Protein AF-A0A850SN21-F1 (afdb_monomer_lite)

Radius of gyration: 20.38 Å; chains: 1; bounding box: 59×34×62 Å

Foldseek 3Di:
DVVVVVVVVVVVVVVVVVVVVVVVLLVVCCVQQVQEDVVQVVQQVVVVVVDDQQFWKKKKKWFFDPPPDQVVVQVLCCVLFVDGWDADPNRRITIDIHSDDPVSSSSVSPPPRTRHMYIDTDDTDDPVNVVVVVVVVVVVVVVVVD

Sequence (146 aa):
MANITEQKSEAQAAYEEIKSRYLQMQASIKKHFPKVDSRLVRELLMHSADATEGTRLFSLEVLAKEGTNPEKARDYFLSKTGKVPSSYEHGTHYLVNVLLTFELLQDIQSYPEVEYITGSYVGVTSAVSQIHYHRGADEQSRIMDD

Structure (mmCIF, N/CA/C/O backbone):
data_AF-A0A850SN21-F1
#
_entry.id   AF-A0A850SN21-F1
#
loop_
_atom_site.group_PDB
_atom_site.id
_atom_site.type_symbol
_atom_site.label_atom_id
_atom_site.label_alt_id
_atom_site.label_comp_id
_atom_site.label_asym_id
_atom_site.label_entity_id
_atom_site.label_seq_id
_atom_site.pdbx_PDB_ins_code
_atom_site.Cartn_x
_atom_site.Cartn_y
_atom_site.Cartn_z
_atom_site.occupancy
_atom_site.B_iso_or_equiv
_atom_site.auth_seq_id
_atom_site.auth_comp_id
_atom_site.auth_asym_id
_atom_site.auth_atom_id
_atom_site.pdbx_PDB_model_num
ATOM 1 N N . MET A 1 1 ? -23.279 1.488 43.834 1.00 56.25 1 MET A N 1
ATOM 2 C CA . MET A 1 1 ? -23.232 0.367 42.866 1.00 56.25 1 MET A CA 1
ATOM 3 C C . MET A 1 1 ? -23.844 0.707 41.502 1.00 56.25 1 MET A C 1
ATOM 5 O O . MET A 1 1 ? -23.396 0.116 40.535 1.00 56.25 1 MET A O 1
ATOM 9 N N . ALA A 1 2 ? -24.766 1.676 41.378 1.00 60.19 2 ALA A N 1
ATOM 10 C CA . ALA A 1 2 ? -25.338 2.086 40.082 1.00 60.19 2 ALA A CA 1
ATOM 11 C C . ALA A 1 2 ? -24.298 2.612 39.061 1.00 60.19 2 ALA A C 1
ATOM 13 O O . ALA A 1 2 ? -24.303 2.196 37.909 1.00 60.19 2 ALA A O 1
ATOM 14 N N . ASN A 1 3 ? -23.331 3.413 39.519 1.00 62.47 3 ASN A N 1
ATOM 15 C CA . ASN A 1 3 ? -22.353 4.097 38.659 1.00 62.47 3 ASN A CA 1
ATOM 16 C C . ASN A 1 3 ? -21.386 3.159 37.894 1.00 62.47 3 ASN A C 1
ATOM 18 O O . ASN A 1 3 ? -20.884 3.502 36.832 1.00 62.47 3 ASN A O 1
ATOM 22 N N . ILE A 1 4 ? -21.121 1.957 38.426 1.00 65.25 4 ILE A N 1
ATOM 23 C CA . ILE A 1 4 ? -20.189 0.987 37.814 1.00 65.25 4 ILE A CA 1
ATOM 24 C C . ILE A 1 4 ? -20.882 0.205 36.688 1.00 65.25 4 ILE A C 1
ATOM 26 O O . ILE A 1 4 ? -20.267 -0.111 35.672 1.00 65.25 4 ILE A O 1
ATOM 30 N N . THR A 1 5 ? -22.169 -0.105 36.855 1.00 68.25 5 THR A N 1
ATOM 31 C CA . THR A 1 5 ? -22.965 -0.829 35.854 1.00 68.25 5 THR A CA 1
ATOM 32 C C . THR A 1 5 ? -23.251 0.048 34.634 1.00 68.25 5 THR A C 1
ATOM 34 O O . THR A 1 5 ? -23.190 -0.437 33.507 1.00 68.25 5 THR A O 1
ATOM 37 N N . GLU A 1 6 ? -23.497 1.339 34.859 1.00 69.81 6 GLU A N 1
ATOM 38 C CA . GLU A 1 6 ? -23.758 2.334 33.816 1.00 69.81 6 GLU A CA 1
ATOM 39 C C . GLU A 1 6 ? -22.501 2.606 32.971 1.00 69.81 6 GLU A C 1
ATOM 41 O O . GLU A 1 6 ? -22.536 2.399 31.758 1.00 69.81 6 GLU A O 1
ATOM 46 N N . GLN A 1 7 ? -21.346 2.864 33.604 1.00 64.81 7 GLN A N 1
ATOM 47 C CA . GLN A 1 7 ? -20.052 2.995 32.909 1.00 64.81 7 GLN A CA 1
ATOM 48 C C . GLN A 1 7 ? -19.652 1.738 32.122 1.00 64.81 7 GLN A C 1
ATOM 50 O O . GLN A 1 7 ? -19.089 1.829 31.030 1.00 64.81 7 GLN A O 1
ATOM 55 N N . LYS A 1 8 ? -19.954 0.541 32.646 1.00 74.44 8 LYS A N 1
ATOM 56 C CA . LYS A 1 8 ? -19.702 -0.720 31.933 1.00 74.44 8 LYS A CA 1
ATOM 57 C C . LYS A 1 8 ? -20.577 -0.851 30.680 1.00 74.44 8 LYS A C 1
ATOM 59 O O . LYS A 1 8 ? -20.133 -1.436 29.694 1.00 74.44 8 LYS A O 1
ATOM 64 N N . SER A 1 9 ? -21.797 -0.311 30.708 1.00 85.06 9 SER A N 1
ATOM 65 C CA . SER A 1 9 ? -22.702 -0.312 29.554 1.00 85.06 9 SER A CA 1
ATOM 66 C C . SER A 1 9 ? -22.271 0.687 28.472 1.00 85.06 9 SER A C 1
ATOM 68 O O . SER A 1 9 ? -22.286 0.344 27.290 1.00 85.06 9 SER A O 1
ATOM 70 N N . GLU A 1 10 ? -21.781 1.865 28.866 1.00 90.44 10 GLU A N 1
ATOM 71 C CA . GLU A 1 10 ? -21.260 2.886 27.948 1.00 90.44 10 GLU A CA 1
ATOM 72 C C . GLU A 1 10 ? -19.976 2.425 27.252 1.00 90.44 10 GLU A C 1
ATOM 74 O O . GLU A 1 10 ? -19.853 2.540 26.032 1.00 90.44 10 GLU A O 1
ATOM 79 N N . ALA A 1 11 ? -19.041 1.830 28.000 1.00 92.75 11 ALA A N 1
ATOM 80 C CA . ALA A 1 11 ? -17.814 1.278 27.431 1.00 92.75 11 ALA A CA 1
ATOM 81 C C . ALA A 1 11 ? -18.103 0.168 26.405 1.00 92.75 11 ALA A C 1
ATOM 83 O O . ALA A 1 11 ? -17.439 0.092 25.369 1.00 92.75 11 ALA A O 1
ATOM 84 N N . GLN A 1 12 ? -19.117 -0.668 26.660 1.00 93.38 12 GLN A N 1
ATOM 85 C CA . GLN A 1 12 ? -19.538 -1.702 25.716 1.00 93.38 12 GLN A CA 1
ATOM 86 C C . GLN A 1 12 ? -20.150 -1.096 24.446 1.00 93.38 12 GLN A C 1
ATOM 88 O O . GLN A 1 12 ? -19.834 -1.547 23.346 1.00 93.38 12 GLN A O 1
ATOM 93 N N . ALA A 1 13 ? -20.992 -0.069 24.580 1.00 95.38 13 ALA A N 1
ATOM 94 C CA . ALA A 1 13 ? -21.566 0.629 23.432 1.00 95.38 13 ALA A CA 1
ATOM 95 C C . ALA A 1 13 ? -20.475 1.291 22.569 1.00 95.38 13 ALA A C 1
ATOM 97 O O . ALA A 1 13 ? -20.465 1.113 21.350 1.00 95.38 13 ALA A O 1
ATOM 98 N N . ALA A 1 14 ? -19.509 1.966 23.202 1.00 96.31 14 ALA A N 1
ATOM 99 C CA . ALA A 1 14 ? -18.365 2.562 22.517 1.00 96.31 14 ALA A CA 1
ATOM 100 C C . ALA A 1 14 ? -17.513 1.506 21.791 1.00 96.31 14 ALA A C 1
ATOM 102 O O . ALA A 1 14 ? -17.107 1.713 20.647 1.00 96.31 14 ALA A O 1
ATOM 103 N N . TYR A 1 15 ? -17.274 0.349 22.419 1.00 96.69 15 TYR A N 1
ATOM 104 C CA . TYR A 1 15 ? -16.553 -0.759 21.790 1.00 96.69 15 TYR A CA 1
ATOM 105 C C . TYR A 1 15 ? -17.254 -1.263 20.522 1.00 96.69 15 TYR A C 1
ATOM 107 O O . TYR A 1 15 ? -16.601 -1.409 19.486 1.00 96.69 15 TYR A O 1
ATOM 115 N N . GLU A 1 16 ? -18.567 -1.508 20.573 1.00 97.75 16 GLU A N 1
ATOM 116 C CA . GLU A 1 16 ? -19.310 -1.993 19.403 1.00 97.75 16 GLU A CA 1
ATOM 117 C C . GLU A 1 16 ? -19.346 -0.956 18.273 1.00 97.75 16 GLU A C 1
ATOM 119 O O . GLU A 1 16 ? -19.203 -1.316 17.100 1.00 97.75 16 GLU A O 1
ATOM 124 N N . GLU A 1 17 ? -19.451 0.336 18.600 1.00 97.69 17 GLU A N 1
ATOM 125 C CA . GLU A 1 17 ? -19.357 1.402 17.601 1.00 97.69 17 GLU A CA 1
ATOM 126 C C . GLU A 1 17 ? -17.976 1.425 16.926 1.00 97.69 17 GLU A C 1
ATOM 128 O O . GLU A 1 17 ? -17.886 1.393 15.693 1.00 97.69 17 GLU A O 1
ATOM 133 N N . ILE A 1 18 ? -16.894 1.432 17.714 1.00 97.81 18 ILE A N 1
ATOM 134 C CA . ILE A 1 18 ? -15.515 1.437 17.203 1.00 97.81 18 ILE A CA 1
ATOM 135 C C . ILE A 1 18 ? -15.271 0.207 16.328 1.00 97.81 18 ILE A C 1
ATOM 137 O O . ILE A 1 18 ? -14.738 0.322 15.222 1.00 97.81 18 ILE A O 1
ATOM 141 N N . LYS A 1 19 ? -15.698 -0.971 16.788 1.00 97.38 19 LYS A N 1
ATOM 142 C CA . LYS A 1 19 ? -15.574 -2.228 16.047 1.00 97.38 19 LYS A CA 1
ATOM 143 C C . LYS A 1 19 ? -16.325 -2.173 14.719 1.00 97.38 19 LYS A C 1
ATOM 145 O O . LYS A 1 19 ? -15.762 -2.559 13.694 1.00 97.38 19 LYS A O 1
ATOM 150 N N . SER A 1 20 ? -17.559 -1.669 14.713 1.00 97.69 20 SER A N 1
ATOM 151 C CA . SER A 1 20 ? -18.362 -1.510 13.496 1.00 97.69 20 SER A CA 1
ATOM 152 C C . SER A 1 20 ? -17.666 -0.599 12.480 1.00 97.69 20 SER A C 1
ATOM 154 O O . SER A 1 20 ? -17.465 -0.989 11.326 1.00 97.69 20 SER A O 1
ATOM 156 N N . ARG A 1 21 ? -17.193 0.575 12.918 1.00 97.12 21 ARG A N 1
ATOM 157 C CA . ARG A 1 21 ? -16.448 1.517 12.065 1.00 97.12 21 ARG A CA 1
ATOM 158 C C . ARG A 1 21 ? -15.143 0.913 11.541 1.00 97.12 21 ARG A C 1
ATOM 160 O O . ARG A 1 21 ? -14.828 1.061 10.361 1.00 97.12 21 ARG A O 1
ATOM 167 N N . TYR A 1 22 ? -14.411 0.178 12.377 1.00 94.94 22 TYR A N 1
ATOM 168 C CA . TYR A 1 22 ? -13.178 -0.500 11.977 1.00 94.94 22 TYR A CA 1
ATOM 169 C C . TYR A 1 22 ? -13.422 -1.575 10.905 1.00 94.94 22 TYR A C 1
ATOM 171 O O . TYR A 1 22 ? -12.656 -1.681 9.945 1.00 94.94 22 TYR A O 1
ATOM 179 N N . LEU A 1 23 ? -14.503 -2.351 11.021 1.00 96.31 23 LEU A N 1
ATOM 180 C CA . LEU A 1 23 ? -14.887 -3.340 10.008 1.00 96.31 23 LEU A CA 1
ATOM 181 C C . LEU A 1 23 ? -15.293 -2.680 8.683 1.00 96.31 23 LEU A C 1
ATOM 183 O O . LEU A 1 23 ? -14.876 -3.146 7.622 1.00 96.31 23 LEU A O 1
ATOM 187 N N . GLN A 1 24 ? -16.039 -1.573 8.731 1.00 96.69 24 GLN A N 1
ATOM 188 C CA . GLN A 1 24 ? -16.388 -0.794 7.536 1.00 96.69 24 GLN A CA 1
ATOM 189 C C . GLN A 1 24 ? -15.141 -0.239 6.836 1.00 96.69 24 GLN A C 1
ATOM 191 O O . GLN A 1 24 ? -15.019 -0.348 5.616 1.00 96.69 24 GLN A O 1
ATOM 196 N N . MET A 1 25 ? -14.179 0.288 7.601 1.00 95.50 25 MET A N 1
ATOM 197 C CA . MET A 1 25 ? -12.903 0.757 7.060 1.00 95.50 25 MET A CA 1
ATOM 198 C C . MET A 1 25 ? -12.130 -0.382 6.386 1.00 95.50 25 MET A C 1
ATOM 200 O O . MET A 1 25 ? -11.687 -0.228 5.251 1.00 95.50 25 MET A O 1
ATOM 204 N N . GLN A 1 26 ? -12.008 -1.544 7.035 1.00 95.00 26 GLN A N 1
ATOM 205 C CA . GLN A 1 26 ? -11.340 -2.705 6.439 1.00 95.00 26 GLN A CA 1
ATOM 206 C C . GLN A 1 26 ? -12.010 -3.168 5.139 1.00 95.00 26 GLN A C 1
ATOM 208 O O . GLN A 1 26 ? -11.316 -3.485 4.173 1.00 95.00 26 GLN A O 1
ATOM 213 N N . ALA A 1 27 ? -13.344 -3.195 5.098 1.00 96.69 27 ALA A N 1
ATOM 214 C CA . ALA A 1 27 ? -14.086 -3.547 3.891 1.00 96.69 27 ALA A CA 1
ATOM 215 C C . ALA A 1 27 ? -13.842 -2.536 2.760 1.00 96.69 27 ALA A C 1
ATOM 217 O O . ALA A 1 27 ? -13.623 -2.935 1.617 1.00 96.69 27 ALA A O 1
ATOM 218 N N . SER A 1 28 ? -13.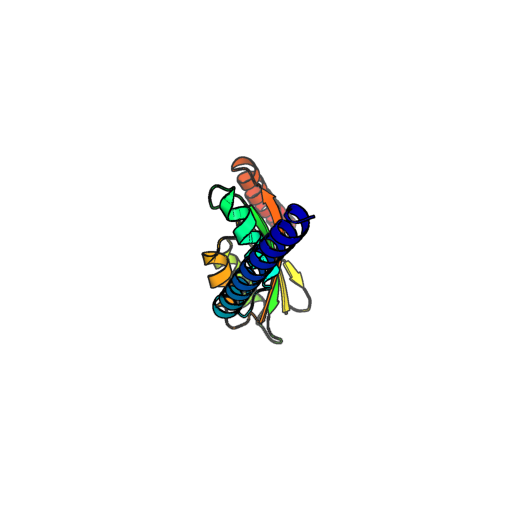815 -1.239 3.083 1.00 97.19 28 SER A N 1
ATOM 219 C CA . SER A 1 28 ? -13.501 -0.175 2.125 1.00 97.19 28 SER A CA 1
ATOM 220 C C . SER A 1 28 ? -12.080 -0.312 1.570 1.00 97.19 28 SER A C 1
ATOM 222 O O . SER A 1 28 ? -11.890 -0.304 0.354 1.00 97.19 28 SER A O 1
ATOM 224 N N . ILE A 1 29 ? -11.089 -0.550 2.437 1.00 96.38 29 ILE A N 1
ATOM 225 C CA . ILE A 1 29 ? -9.698 -0.778 2.022 1.00 96.38 29 ILE A CA 1
ATOM 226 C C . ILE A 1 29 ? -9.618 -1.952 1.042 1.00 96.38 29 ILE A C 1
A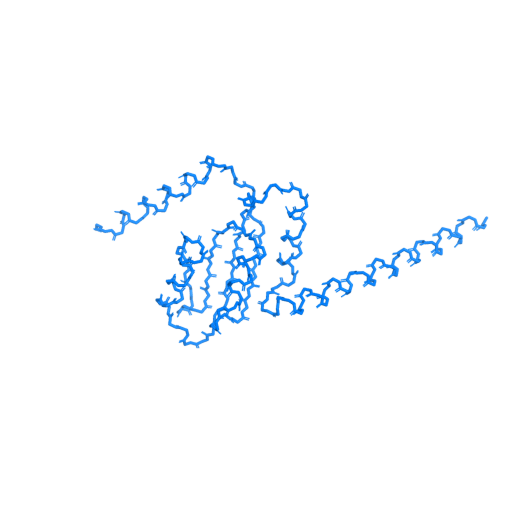TOM 228 O O . ILE A 1 29 ? -9.085 -1.787 -0.048 1.00 96.38 29 ILE A O 1
ATOM 232 N N . LYS A 1 30 ? -10.204 -3.109 1.374 1.00 96.25 30 LYS A N 1
ATOM 233 C CA . LYS A 1 30 ? -10.190 -4.285 0.485 1.00 96.25 30 LYS A CA 1
ATOM 234 C C . LYS A 1 30 ? -10.900 -4.041 -0.846 1.00 96.25 30 LYS A C 1
ATOM 236 O O . LYS A 1 30 ? -10.487 -4.584 -1.863 1.00 96.25 30 LYS A O 1
ATOM 241 N N . LYS A 1 31 ? -11.967 -3.239 -0.843 1.00 97.25 31 LYS A N 1
ATOM 242 C CA . LYS A 1 31 ? -12.707 -2.881 -2.057 1.00 97.25 31 LYS A CA 1
ATOM 243 C C . LYS A 1 31 ? -11.867 -2.021 -3.006 1.00 97.25 31 LYS A C 1
ATOM 245 O O . LYS A 1 31 ? -11.918 -2.239 -4.211 1.00 97.25 31 LYS A O 1
ATOM 250 N N . HIS A 1 32 ? -11.144 -1.036 -2.476 1.00 96.81 32 HIS A N 1
ATOM 251 C CA . HIS A 1 32 ? -10.411 -0.054 -3.282 1.00 96.81 32 HIS A CA 1
ATOM 252 C C . HIS A 1 32 ? -8.955 -0.452 -3.563 1.00 96.81 32 HIS A C 1
ATOM 254 O O . HIS A 1 32 ? -8.409 -0.088 -4.601 1.00 96.81 32 HIS A O 1
ATOM 260 N N . PHE A 1 33 ? -8.350 -1.240 -2.678 1.00 97.56 33 PHE A N 1
ATOM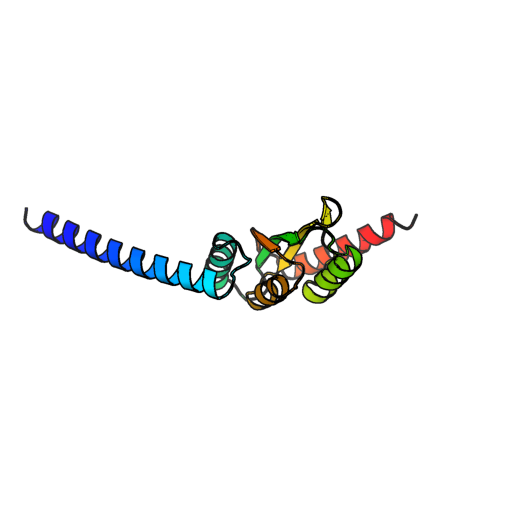 261 C CA . PHE A 1 33 ? -6.967 -1.700 -2.761 1.00 97.56 33 PHE A CA 1
ATOM 262 C C . PHE A 1 33 ? -6.874 -3.230 -2.617 1.00 97.56 33 PHE A C 1
ATOM 264 O O . PHE A 1 33 ? -6.228 -3.724 -1.691 1.00 97.56 33 PHE A O 1
ATOM 271 N N . PRO A 1 34 ? -7.523 -4.015 -3.501 1.00 97.44 34 PRO A N 1
ATOM 272 C CA . PRO A 1 34 ? -7.611 -5.473 -3.365 1.00 97.44 34 PRO A CA 1
ATOM 273 C C . PRO A 1 34 ? -6.262 -6.200 -3.423 1.00 97.44 34 PRO A C 1
ATOM 275 O O . PRO A 1 34 ? -6.151 -7.296 -2.881 1.00 97.44 34 PRO A O 1
ATOM 278 N N . LYS A 1 35 ? -5.246 -5.606 -4.062 1.00 98.25 35 LYS A N 1
ATOM 279 C CA . LYS A 1 35 ? -3.891 -6.175 -4.159 1.00 98.25 35 LYS A CA 1
ATOM 280 C C . LYS A 1 35 ? -2.940 -5.675 -3.072 1.00 98.25 35 LYS A C 1
ATOM 282 O O . LYS A 1 35 ? -1.768 -6.026 -3.087 1.00 98.25 35 LYS A O 1
ATOM 287 N N . VAL A 1 36 ? -3.399 -4.812 -2.168 1.00 98.00 36 VAL A N 1
ATOM 288 C CA . VAL A 1 36 ? -2.532 -4.168 -1.178 1.00 98.00 36 VAL A CA 1
ATOM 289 C C . VAL A 1 36 ? -2.806 -4.727 0.209 1.00 98.00 36 VAL A C 1
ATOM 291 O O . VAL A 1 36 ? -3.960 -4.872 0.624 1.00 98.00 36 VAL A O 1
ATOM 294 N N . ASP A 1 37 ? -1.741 -4.970 0.969 1.00 97.25 37 ASP A N 1
ATOM 295 C CA . ASP A 1 37 ? -1.829 -5.230 2.396 1.00 97.25 37 ASP A CA 1
ATOM 296 C C . ASP A 1 37 ? -2.616 -4.105 3.080 1.00 97.25 37 ASP A C 1
ATOM 298 O O . ASP A 1 37 ? -2.232 -2.932 3.076 1.00 97.25 37 ASP A O 1
ATOM 302 N N . SER A 1 38 ? -3.724 -4.459 3.731 1.00 95.19 38 SER A N 1
ATOM 303 C CA . SER A 1 38 ? -4.553 -3.473 4.421 1.00 95.19 38 SER A CA 1
ATOM 304 C C . SER A 1 38 ? -3.805 -2.742 5.544 1.00 95.19 38 SER A C 1
ATOM 306 O O . SER A 1 38 ? -4.257 -1.678 5.961 1.00 95.19 38 SER A O 1
ATOM 308 N N . ARG A 1 39 ? -2.697 -3.292 6.065 1.00 94.44 39 ARG A N 1
ATOM 309 C CA . ARG A 1 39 ? -1.804 -2.616 7.020 1.00 94.44 39 ARG A CA 1
ATOM 310 C C . ARG A 1 39 ? -1.132 -1.404 6.389 1.00 94.44 39 ARG A C 1
ATOM 312 O O . ARG A 1 39 ? -1.210 -0.336 6.981 1.00 94.44 39 ARG A O 1
ATOM 319 N N . LEU A 1 40 ? -0.583 -1.544 5.182 1.00 95.44 40 LEU A N 1
ATOM 320 C CA . LEU A 1 40 ? 0.085 -0.456 4.465 1.00 95.44 40 LEU A CA 1
ATOM 321 C C . LEU A 1 40 ? -0.875 0.715 4.216 1.00 95.44 40 LEU A C 1
ATOM 323 O O . LEU A 1 40 ? -0.542 1.867 4.477 1.00 95.44 40 LEU A O 1
ATOM 327 N N . VAL A 1 41 ? -2.106 0.421 3.787 1.00 94.81 41 VAL A N 1
ATOM 328 C CA . VAL A 1 41 ? -3.135 1.453 3.565 1.00 94.81 41 VAL A CA 1
ATOM 329 C C . VAL A 1 41 ? -3.484 2.177 4.872 1.00 94.81 41 VAL A C 1
ATOM 331 O O . VAL A 1 41 ? -3.656 3.394 4.880 1.00 94.81 41 VAL A O 1
ATOM 334 N N . ARG A 1 42 ? -3.554 1.452 6.000 1.00 92.25 42 ARG A N 1
ATOM 335 C CA . ARG A 1 42 ? -3.775 2.067 7.318 1.00 92.25 42 ARG A CA 1
ATOM 336 C C . ARG A 1 42 ? -2.595 2.919 7.770 1.00 92.25 42 ARG A C 1
ATOM 338 O O . ARG A 1 42 ? -2.834 3.995 8.299 1.00 92.25 42 ARG A O 1
ATOM 345 N N . GLU A 1 43 ? -1.357 2.475 7.571 1.00 91.12 43 GLU A N 1
ATOM 346 C CA . GLU A 1 43 ? -0.169 3.286 7.873 1.00 91.12 43 GLU A CA 1
ATOM 347 C C . GLU A 1 43 ? -0.149 4.569 7.048 1.00 91.12 43 GLU A C 1
ATOM 349 O O . GLU A 1 43 ? 0.068 5.648 7.597 1.00 91.12 43 GLU A O 1
ATOM 354 N N . LEU A 1 44 ? -0.475 4.476 5.759 1.00 89.94 44 LEU A N 1
ATOM 355 C CA . LEU A 1 44 ? -0.604 5.644 4.899 1.00 89.94 44 LEU A CA 1
ATOM 356 C C . LEU A 1 44 ? -1.694 6.604 5.404 1.00 89.94 44 LEU A C 1
ATOM 358 O O . LEU A 1 44 ? -1.441 7.803 5.482 1.00 89.94 44 LEU A O 1
ATOM 362 N N . LEU A 1 45 ? -2.862 6.098 5.828 1.00 89.44 45 LEU A N 1
ATOM 363 C CA . LEU A 1 45 ? -3.915 6.920 6.446 1.00 89.44 45 LEU A CA 1
ATOM 364 C C . LEU A 1 45 ? -3.429 7.604 7.732 1.00 89.44 45 LEU A C 1
ATOM 366 O O . LEU A 1 45 ? -3.565 8.820 7.859 1.00 89.44 45 LEU A O 1
ATOM 370 N N . MET A 1 46 ? -2.838 6.848 8.663 1.00 86.94 46 MET A N 1
ATOM 371 C CA . MET A 1 46 ? -2.338 7.384 9.936 1.00 86.94 46 MET A CA 1
ATOM 372 C C . MET A 1 46 ? -1.304 8.487 9.711 1.00 86.94 46 MET A C 1
ATOM 374 O O . MET A 1 46 ? -1.363 9.528 10.354 1.00 86.94 46 MET A O 1
ATOM 378 N N . HIS A 1 47 ? -0.393 8.296 8.757 1.00 82.12 47 HIS A N 1
ATOM 379 C CA . HIS A 1 47 ? 0.632 9.287 8.458 1.00 82.12 47 HIS A CA 1
ATOM 380 C C . HIS A 1 47 ? 0.153 10.423 7.553 1.00 82.12 47 HIS A C 1
ATOM 382 O O . HIS A 1 47 ? 0.846 11.434 7.491 1.00 82.12 47 HIS A O 1
ATOM 388 N N . SER A 1 48 ? -1.003 10.297 6.894 1.00 75.44 48 SER A N 1
ATOM 389 C CA . SER A 1 48 ? -1.603 11.375 6.095 1.00 75.44 48 SER A CA 1
ATOM 390 C C . SER A 1 48 ? -2.279 12.454 6.948 1.00 75.44 48 SER A C 1
ATOM 392 O O . SER A 1 48 ? -2.314 13.609 6.540 1.00 75.44 48 SER A O 1
ATOM 394 N N . ALA A 1 49 ? -2.761 12.108 8.148 1.00 62.50 49 ALA A N 1
ATOM 395 C CA . ALA A 1 49 ? -3.433 13.046 9.051 1.00 62.50 49 ALA A CA 1
ATOM 396 C C . ALA A 1 49 ? -2.495 14.129 9.624 1.00 62.50 49 ALA A C 1
ATOM 398 O O . ALA A 1 49 ? -2.929 15.252 9.865 1.00 62.50 49 ALA A O 1
ATOM 399 N N . ASP A 1 50 ? -1.208 13.802 9.787 1.00 61.91 50 ASP A N 1
ATOM 400 C CA . ASP A 1 50 ? -0.211 14.646 10.465 1.00 61.91 50 ASP A CA 1
ATOM 401 C C . ASP A 1 50 ? 0.865 15.208 9.513 1.00 61.91 50 ASP A C 1
ATOM 403 O O . ASP A 1 50 ? 1.909 15.705 9.950 1.00 61.91 50 ASP A O 1
ATOM 407 N N . ALA A 1 51 ? 0.689 15.063 8.197 1.00 56.41 51 ALA A N 1
ATOM 408 C CA . ALA A 1 51 ? 1.720 15.372 7.209 1.00 56.41 51 ALA A CA 1
ATOM 409 C C . ALA A 1 51 ? 1.248 16.345 6.140 1.00 56.41 51 ALA A C 1
ATOM 411 O O . ALA A 1 51 ? 0.158 16.211 5.594 1.00 56.41 51 ALA A O 1
ATOM 412 N N . THR A 1 52 ? 2.146 17.235 5.727 1.00 63.34 52 THR A N 1
ATOM 413 C CA . THR A 1 52 ? 2.106 17.770 4.369 1.00 63.34 52 THR A CA 1
ATOM 414 C C . THR A 1 52 ? 2.309 16.632 3.371 1.00 63.34 52 THR A C 1
ATOM 416 O O . THR A 1 52 ? 3.214 15.797 3.519 1.00 63.34 52 THR A O 1
ATOM 419 N N . GLU A 1 53 ? 1.445 16.606 2.361 1.00 58.81 53 GLU A N 1
ATOM 420 C CA . GLU A 1 53 ? 1.472 15.666 1.244 1.00 58.81 53 GLU A CA 1
ATOM 421 C C . GLU A 1 53 ? 2.881 15.597 0.618 1.00 58.81 53 GLU A C 1
ATOM 423 O O . GLU A 1 53 ? 3.564 16.613 0.483 1.00 58.81 53 GLU A O 1
ATOM 428 N N . GLY A 1 54 ? 3.364 14.389 0.300 1.00 60.44 54 GLY A N 1
ATOM 429 C CA . GLY A 1 54 ? 4.676 14.196 -0.339 1.00 60.44 54 GLY A CA 1
ATOM 430 C C . GLY A 1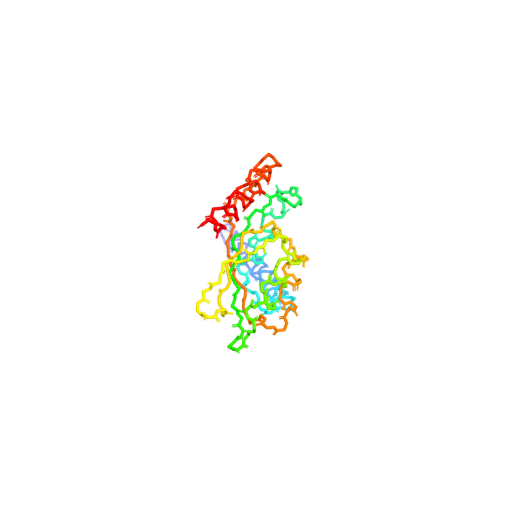 54 ? 5.904 14.202 0.587 1.00 60.44 54 GLY A C 1
ATOM 431 O O . GLY A 1 54 ? 7.026 14.319 0.104 1.00 60.44 54 GLY A O 1
ATOM 432 N N . THR A 1 55 ? 5.748 14.060 1.908 1.00 67.25 55 THR A N 1
ATOM 433 C CA . THR A 1 55 ? 6.898 14.029 2.847 1.00 67.25 55 THR A CA 1
ATOM 434 C C . THR A 1 55 ? 7.191 12.660 3.464 1.00 67.25 55 THR A C 1
ATOM 436 O O . THR A 1 55 ? 8.217 12.489 4.127 1.00 67.25 55 THR A O 1
ATOM 439 N N . ARG A 1 56 ? 6.299 11.682 3.280 1.00 77.75 56 ARG A N 1
ATOM 440 C CA . ARG A 1 56 ? 6.355 10.379 3.953 1.00 77.75 56 ARG A CA 1
ATOM 441 C C . ARG A 1 56 ? 6.985 9.331 3.044 1.00 77.75 56 ARG A C 1
ATOM 443 O O . ARG A 1 56 ? 6.441 9.009 1.992 1.00 77.75 56 ARG A O 1
ATOM 450 N N . LEU A 1 57 ? 8.133 8.818 3.469 1.00 88.94 57 LEU A N 1
ATOM 451 C CA . LEU A 1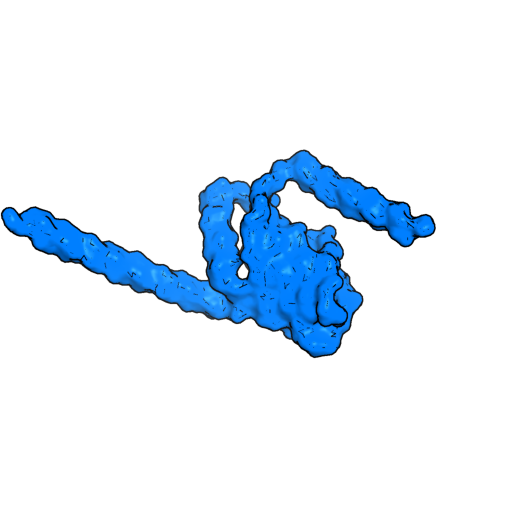 57 ? 8.879 7.783 2.772 1.00 88.94 57 LEU A CA 1
ATOM 452 C C . LEU A 1 57 ? 8.395 6.406 3.232 1.00 88.94 57 LEU A C 1
ATOM 454 O O . LEU A 1 57 ? 8.351 6.126 4.431 1.00 88.94 57 LEU A O 1
ATOM 458 N N . PHE A 1 58 ? 8.068 5.553 2.272 1.00 92.94 58 PHE A N 1
ATOM 459 C CA . PHE A 1 58 ? 7.704 4.160 2.490 1.00 92.94 58 PHE A CA 1
ATOM 460 C C . PHE A 1 58 ? 8.641 3.254 1.707 1.00 92.94 58 PHE A C 1
ATOM 462 O O . PHE A 1 58 ? 9.032 3.584 0.587 1.00 92.94 58 PHE A O 1
ATOM 469 N N . SER A 1 59 ? 8.948 2.101 2.290 1.00 94.38 59 SER A N 1
ATOM 470 C CA . SER A 1 59 ? 9.580 0.983 1.601 1.00 94.38 59 SER A CA 1
ATOM 471 C C . SER A 1 59 ? 8.468 0.082 1.092 1.00 94.38 59 SER A C 1
ATOM 473 O O . SER A 1 59 ? 7.739 -0.497 1.897 1.00 94.38 59 SER A O 1
ATOM 475 N N . LEU A 1 60 ? 8.300 0.007 -0.226 1.00 96.06 60 LEU A N 1
ATOM 476 C CA . LEU A 1 60 ? 7.300 -0.832 -0.872 1.00 96.06 60 LEU A CA 1
ATOM 477 C C . LEU A 1 60 ? 7.925 -2.120 -1.376 1.00 96.06 60 LEU A C 1
ATOM 479 O O . LEU A 1 60 ? 8.894 -2.091 -2.129 1.00 96.06 60 LEU A O 1
ATOM 483 N N . GLU A 1 61 ? 7.289 -3.226 -1.027 1.00 96.50 61 GLU A N 1
ATOM 484 C CA . GLU A 1 61 ? 7.536 -4.547 -1.576 1.00 96.50 61 GLU A CA 1
ATOM 485 C C . GLU A 1 61 ? 6.382 -4.916 -2.504 1.00 96.50 61 GLU A C 1
ATOM 487 O O . GLU A 1 61 ? 5.216 -4.914 -2.101 1.00 96.50 61 GLU A O 1
ATOM 492 N N . VAL A 1 62 ? 6.702 -5.236 -3.752 1.00 96.88 62 VAL A N 1
ATOM 493 C CA . VAL A 1 62 ? 5.719 -5.600 -4.767 1.00 96.88 62 VAL A CA 1
ATOM 494 C C . VAL A 1 62 ? 6.035 -6.982 -5.301 1.00 96.88 62 VAL A C 1
ATOM 496 O O . VAL A 1 62 ? 7.114 -7.214 -5.843 1.00 96.88 62 VAL A O 1
ATOM 499 N N . LEU A 1 63 ? 5.073 -7.884 -5.158 1.00 96.62 63 LEU A N 1
ATOM 500 C CA . LEU A 1 63 ? 5.093 -9.199 -5.772 1.00 96.62 63 LEU A CA 1
ATOM 501 C C . LEU A 1 63 ? 4.390 -9.116 -7.123 1.00 96.62 63 LEU A C 1
ATOM 503 O O . LEU A 1 63 ? 3.242 -8.666 -7.226 1.00 96.62 63 LEU A O 1
ATOM 507 N N . ALA A 1 64 ? 5.104 -9.534 -8.154 1.00 95.06 64 ALA A N 1
ATOM 508 C CA . ALA A 1 64 ? 4.621 -9.662 -9.510 1.00 95.06 64 ALA A CA 1
ATOM 509 C C . ALA A 1 64 ? 4.396 -11.134 -9.861 1.00 95.06 64 ALA A C 1
ATOM 511 O O . ALA A 1 64 ? 4.982 -12.036 -9.262 1.00 95.06 64 ALA A O 1
ATOM 512 N N . LYS A 1 65 ? 3.556 -11.363 -10.865 1.00 94.94 65 LYS A N 1
ATOM 513 C CA . LYS A 1 65 ? 3.238 -12.698 -11.371 1.00 94.94 65 LYS A CA 1
ATOM 514 C C . LYS A 1 65 ? 4.481 -13.399 -11.912 1.00 94.94 65 LYS A C 1
ATOM 516 O O . LYS A 1 65 ? 5.372 -12.765 -12.485 1.00 94.94 65 LYS A O 1
ATOM 521 N N . GLU A 1 66 ? 4.499 -14.723 -11.831 1.00 91.88 66 GLU A N 1
ATOM 522 C CA . GLU A 1 66 ? 5.506 -15.522 -12.530 1.00 91.88 66 GLU A CA 1
ATOM 523 C C . GLU A 1 66 ? 5.488 -15.241 -14.042 1.00 91.88 66 GLU A C 1
ATOM 525 O O . GLU A 1 66 ? 4.433 -15.100 -14.660 1.00 91.88 66 GLU A O 1
ATOM 530 N N . GLY A 1 67 ? 6.674 -15.148 -14.648 1.00 89.94 67 GLY A N 1
ATOM 531 C CA . GLY A 1 67 ? 6.820 -14.820 -16.070 1.00 89.94 67 GLY A CA 1
ATOM 532 C C . GLY A 1 67 ? 6.689 -13.329 -16.405 1.00 89.94 67 GLY A C 1
ATOM 533 O O . GLY A 1 67 ? 6.757 -12.973 -17.584 1.00 89.94 67 GLY A O 1
ATOM 534 N N . THR A 1 68 ? 6.550 -12.453 -15.400 1.00 91.38 68 THR A N 1
ATOM 535 C CA . THR A 1 68 ? 6.637 -10.996 -15.587 1.00 91.38 68 THR A CA 1
ATOM 536 C C . THR A 1 68 ? 7.941 -10.637 -16.295 1.00 91.38 68 THR A C 1
ATOM 538 O O . THR A 1 68 ? 9.017 -11.071 -15.893 1.00 91.38 68 THR A O 1
ATOM 541 N N . ASN A 1 69 ? 7.862 -9.819 -17.350 1.00 92.12 69 ASN A N 1
ATOM 542 C CA . ASN A 1 69 ? 9.058 -9.308 -18.015 1.00 92.12 69 ASN A CA 1
ATOM 543 C C . ASN A 1 69 ? 9.756 -8.279 -17.097 1.00 92.12 69 ASN A C 1
ATOM 545 O O . ASN A 1 69 ? 9.176 -7.210 -16.857 1.00 92.12 69 ASN A O 1
ATOM 549 N N . PRO A 1 70 ? 10.992 -8.546 -16.626 1.00 89.25 70 PRO A N 1
ATOM 550 C CA . PRO A 1 70 ? 11.637 -7.685 -15.641 1.00 89.25 70 PRO A CA 1
ATOM 551 C C . PRO A 1 70 ? 11.960 -6.286 -16.163 1.00 89.25 70 PRO A C 1
ATOM 553 O O . PRO A 1 70 ? 11.865 -5.325 -15.406 1.00 89.25 70 PRO A O 1
ATOM 556 N N . GLU A 1 71 ? 12.292 -6.143 -17.448 1.00 91.50 71 GLU A N 1
ATOM 557 C CA . GLU A 1 71 ? 12.586 -4.843 -18.061 1.00 91.50 71 GLU A CA 1
ATOM 558 C C . GLU A 1 71 ? 11.332 -3.974 -18.147 1.00 91.50 71 GLU A C 1
ATOM 560 O O . GLU A 1 71 ? 11.359 -2.813 -17.748 1.00 91.50 71 GLU A O 1
ATOM 565 N N . LYS A 1 72 ? 10.201 -4.551 -18.570 1.00 92.44 72 LYS A N 1
ATOM 566 C CA . LYS A 1 72 ? 8.922 -3.826 -18.617 1.00 92.44 72 LYS A CA 1
ATOM 567 C C . LYS A 1 72 ? 8.468 -3.386 -17.232 1.00 92.44 72 LYS A C 1
ATOM 569 O O . LYS A 1 72 ? 7.987 -2.267 -17.073 1.00 92.44 72 LYS A O 1
ATOM 574 N N . ALA A 1 73 ? 8.627 -4.249 -16.231 1.00 91.12 73 ALA A N 1
ATOM 575 C CA . ALA A 1 73 ? 8.335 -3.892 -14.850 1.00 91.12 73 ALA A CA 1
ATOM 576 C C . ALA A 1 73 ? 9.284 -2.793 -14.346 1.00 91.12 73 ALA A C 1
ATOM 578 O O . ALA A 1 73 ? 8.818 -1.821 -13.754 1.00 91.12 73 ALA A O 1
ATOM 579 N N . ARG A 1 74 ? 10.591 -2.888 -14.637 1.00 90.94 74 ARG A N 1
ATOM 580 C CA . ARG A 1 74 ? 11.586 -1.852 -14.314 1.00 90.94 74 ARG A CA 1
ATOM 581 C C . ARG A 1 74 ? 11.172 -0.494 -14.874 1.00 90.94 74 ARG A C 1
ATOM 583 O O . ARG A 1 74 ? 11.122 0.480 -14.126 1.00 90.94 74 ARG A O 1
ATOM 590 N N . ASP A 1 75 ? 10.844 -0.443 -16.162 1.00 93.19 75 ASP A N 1
ATOM 591 C CA . ASP A 1 75 ? 10.444 0.786 -16.848 1.00 93.19 75 ASP A CA 1
ATOM 592 C C . ASP A 1 75 ? 9.113 1.325 -16.304 1.00 93.19 75 ASP A C 1
ATOM 594 O O . ASP A 1 75 ? 8.962 2.534 -16.112 1.00 93.19 75 ASP A O 1
ATOM 598 N N . TYR A 1 76 ? 8.170 0.437 -15.970 1.00 92.88 76 TYR A N 1
ATOM 599 C CA . TYR A 1 76 ? 6.920 0.813 -15.318 1.00 92.88 76 TYR A CA 1
ATOM 600 C C . TYR A 1 76 ? 7.173 1.508 -13.976 1.00 92.88 76 TYR A C 1
ATOM 602 O O . TYR A 1 76 ? 6.742 2.648 -13.782 1.00 92.88 76 TYR A O 1
ATOM 610 N N . PHE A 1 77 ? 7.913 0.866 -13.068 1.00 90.75 77 PHE A N 1
ATOM 611 C CA . PHE A 1 77 ? 8.228 1.442 -11.762 1.00 90.75 77 PHE A CA 1
ATOM 612 C C . PHE A 1 77 ? 9.016 2.742 -11.887 1.00 90.75 77 PHE A C 1
ATOM 614 O O . PHE A 1 77 ? 8.693 3.702 -11.189 1.00 90.75 77 PHE A O 1
ATOM 621 N N . LEU A 1 78 ? 9.976 2.821 -12.810 1.00 90.81 78 LEU A N 1
ATOM 622 C CA . LEU A 1 78 ? 10.712 4.054 -13.077 1.00 90.81 78 LEU A CA 1
ATOM 623 C C . LEU A 1 78 ? 9.772 5.183 -13.519 1.00 90.81 78 LEU A C 1
ATOM 625 O O . LEU A 1 78 ? 9.852 6.283 -12.979 1.00 90.81 78 LEU A O 1
ATOM 629 N N . SER A 1 79 ? 8.842 4.905 -14.436 1.00 92.88 79 SER A N 1
ATOM 630 C CA . SER A 1 79 ? 7.890 5.905 -14.939 1.00 92.88 79 SER A CA 1
ATOM 631 C C . SER A 1 79 ? 6.917 6.416 -13.870 1.00 92.88 79 SER A C 1
ATOM 633 O O . SER A 1 79 ? 6.521 7.578 -13.908 1.00 92.88 79 SER A O 1
ATOM 635 N N . LYS A 1 80 ? 6.538 5.561 -12.910 1.00 91.38 80 LYS A N 1
ATOM 636 C CA . LYS A 1 80 ? 5.573 5.892 -11.851 1.00 91.38 80 LYS A CA 1
ATOM 637 C C . LYS A 1 80 ? 6.212 6.500 -10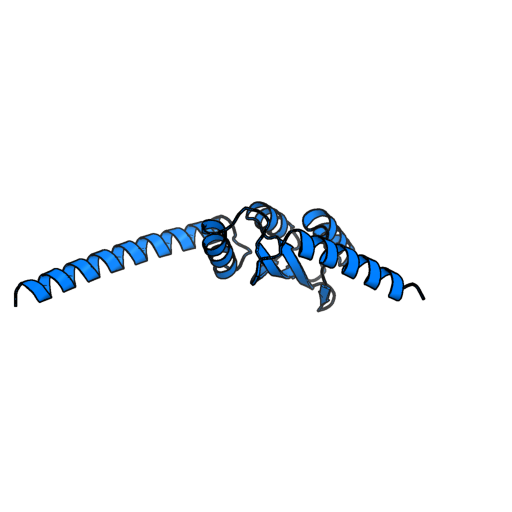.611 1.00 91.38 80 LYS A C 1
ATOM 639 O O . LYS A 1 80 ? 5.636 7.388 -9.995 1.00 91.38 80 LYS A O 1
ATOM 644 N N . THR A 1 81 ? 7.386 6.012 -10.229 1.00 88.06 81 THR A N 1
ATOM 645 C CA . THR A 1 81 ? 8.028 6.357 -8.952 1.00 88.06 81 THR A CA 1
ATOM 646 C C . THR A 1 81 ? 9.227 7.289 -9.112 1.00 88.06 81 THR A C 1
ATOM 648 O O . THR A 1 81 ? 9.738 7.808 -8.120 1.00 88.06 81 THR A O 1
ATOM 651 N N . GLY A 1 82 ? 9.723 7.468 -10.342 1.00 88.88 82 GLY A N 1
ATOM 652 C CA . GLY A 1 82 ? 10.997 8.134 -10.612 1.00 88.88 82 GLY A CA 1
ATOM 653 C C . GLY A 1 82 ? 12.212 7.350 -10.105 1.00 88.88 82 GLY A C 1
ATOM 654 O O . GLY A 1 82 ? 13.301 7.914 -10.004 1.00 88.88 82 GLY A O 1
ATOM 655 N N . LYS A 1 83 ? 12.039 6.074 -9.730 1.00 87.50 83 LYS A N 1
ATOM 656 C CA . LYS A 1 83 ? 13.080 5.226 -9.146 1.00 87.50 83 LYS A CA 1
ATOM 657 C C . LYS A 1 83 ? 13.087 3.845 -9.783 1.00 87.50 83 LYS A C 1
ATOM 659 O O . LYS A 1 83 ? 12.043 3.264 -10.070 1.00 87.50 83 LYS A O 1
ATOM 664 N N . VAL A 1 84 ? 14.289 3.312 -9.966 1.00 88.50 84 VAL A N 1
ATOM 665 C CA . VAL A 1 84 ? 14.483 1.920 -10.368 1.00 88.50 84 VAL A CA 1
ATOM 666 C C . VAL A 1 84 ? 14.317 1.043 -9.122 1.00 88.50 84 VAL A C 1
ATOM 668 O O . VAL A 1 84 ? 15.018 1.282 -8.135 1.00 88.50 84 VAL A O 1
ATOM 671 N N . PRO A 1 85 ? 13.395 0.064 -9.119 1.00 91.44 85 PRO A N 1
ATOM 672 C CA . PRO A 1 85 ? 13.249 -0.850 -7.995 1.00 91.44 85 PRO A CA 1
ATOM 673 C C . PRO A 1 85 ? 14.428 -1.826 -7.953 1.00 91.44 85 PRO A C 1
ATOM 675 O O . PRO A 1 85 ? 14.942 -2.240 -8.994 1.00 91.44 85 PRO A O 1
ATOM 678 N N . SER A 1 86 ? 14.812 -2.263 -6.757 1.00 91.12 86 SER A N 1
ATOM 679 C CA . SER A 1 86 ? 15.622 -3.474 -6.621 1.00 91.12 86 SER A CA 1
ATOM 680 C C . SER A 1 86 ? 14.754 -4.683 -6.968 1.00 91.12 86 SER A C 1
ATOM 682 O O . SER A 1 86 ? 13.621 -4.766 -6.502 1.00 91.12 86 SER A O 1
ATOM 684 N N . SER A 1 87 ? 15.257 -5.600 -7.795 1.00 90.19 87 SER A N 1
ATOM 685 C CA . SER A 1 87 ? 14.532 -6.805 -8.218 1.00 90.19 87 SER A CA 1
ATOM 686 C C . SER A 1 87 ? 15.204 -8.071 -7.697 1.00 90.19 87 SER A C 1
ATOM 688 O O . SER A 1 87 ? 16.415 -8.234 -7.855 1.00 90.19 87 SER A O 1
ATOM 690 N N . TYR A 1 88 ? 14.409 -8.988 -7.162 1.00 87.62 88 TYR A N 1
ATOM 691 C CA . TYR A 1 88 ? 14.827 -10.287 -6.643 1.00 87.62 88 TYR A CA 1
ATOM 692 C C . TYR A 1 88 ? 14.012 -11.409 -7.298 1.00 87.62 88 TYR A C 1
ATOM 694 O O . TYR A 1 88 ? 13.087 -11.148 -8.071 1.00 87.62 88 TYR A O 1
ATOM 702 N N . GLU A 1 89 ? 14.387 -12.660 -7.018 1.00 84.25 89 GLU A N 1
ATOM 703 C CA . GLU A 1 89 ? 13.621 -13.854 -7.416 1.00 84.25 89 GLU A CA 1
ATOM 704 C C . GLU A 1 89 ? 13.279 -13.907 -8.919 1.00 84.25 89 GLU A C 1
ATOM 706 O O . GLU A 1 89 ? 12.185 -14.273 -9.322 1.00 84.25 89 GLU A O 1
ATOM 711 N N . HIS A 1 90 ? 14.237 -13.543 -9.779 1.00 81.12 90 HIS A N 1
ATOM 712 C CA . HIS A 1 90 ? 14.053 -13.485 -11.239 1.00 81.12 90 HIS A CA 1
ATOM 713 C C . HIS A 1 90 ? 12.984 -12.477 -11.708 1.00 81.12 90 HIS A C 1
ATOM 715 O O . HIS A 1 90 ? 12.400 -12.642 -12.777 1.00 81.12 90 HIS A O 1
ATOM 721 N N . GLY A 1 91 ? 12.769 -11.399 -10.948 1.00 80.00 91 GLY A N 1
ATOM 722 C CA . GLY A 1 91 ? 11.851 -10.321 -11.324 1.00 80.00 91 GLY A CA 1
ATOM 723 C C . GLY A 1 91 ? 10.412 -10.543 -10.864 1.00 80.00 91 GLY A C 1
ATOM 724 O O . GLY A 1 91 ? 9.495 -9.963 -11.434 1.00 80.00 91 GLY A O 1
ATOM 725 N N . THR A 1 92 ? 10.195 -11.367 -9.841 1.00 89.69 92 THR A N 1
ATOM 726 C CA . THR A 1 92 ? 8.881 -11.510 -9.197 1.00 89.69 92 THR A CA 1
ATOM 727 C C . THR A 1 92 ? 8.767 -10.690 -7.917 1.00 89.69 92 THR A C 1
ATOM 729 O O . THR A 1 92 ? 7.654 -10.398 -7.500 1.00 89.69 92 THR A O 1
ATOM 732 N N . HIS A 1 93 ? 9.875 -10.253 -7.308 1.00 93.62 93 HIS A N 1
ATOM 733 C CA . HIS A 1 93 ? 9.852 -9.426 -6.096 1.00 93.62 93 HIS A CA 1
ATOM 734 C C . HIS A 1 93 ? 10.611 -8.121 -6.314 1.00 93.62 93 HIS A C 1
ATOM 736 O O . HIS A 1 93 ? 11.799 -8.121 -6.635 1.00 93.62 93 HIS A O 1
ATOM 742 N N . TYR A 1 94 ? 9.919 -7.000 -6.138 1.00 94.56 94 TYR A N 1
ATOM 743 C CA . TYR A 1 94 ? 10.458 -5.656 -6.299 1.00 94.56 94 TYR A CA 1
ATOM 744 C C . TYR A 1 94 ? 10.443 -4.894 -4.978 1.00 94.56 94 TYR A C 1
ATOM 746 O O . TYR A 1 94 ? 9.442 -4.918 -4.267 1.00 94.56 94 TYR A O 1
ATOM 754 N N . LEU A 1 95 ? 11.522 -4.171 -4.686 1.00 93.81 95 LEU A N 1
ATOM 755 C CA . LEU A 1 95 ? 11.653 -3.293 -3.525 1.00 93.81 95 LEU A CA 1
ATOM 756 C C . LEU A 1 95 ? 11.937 -1.860 -3.980 1.00 93.81 95 LEU A C 1
ATOM 758 O O . LEU A 1 95 ? 12.873 -1.624 -4.747 1.00 93.81 95 LEU A O 1
ATOM 762 N N . VAL A 1 96 ? 11.157 -0.888 -3.504 1.00 93.31 96 VAL A N 1
ATOM 763 C CA . VAL A 1 96 ? 11.348 0.525 -3.857 1.00 93.31 96 VAL A CA 1
ATOM 764 C C . VAL A 1 96 ? 10.985 1.467 -2.711 1.00 93.31 96 VAL A C 1
ATOM 766 O O . VAL A 1 96 ? 9.931 1.351 -2.095 1.00 93.31 96 VAL A O 1
ATOM 769 N N . ASN A 1 97 ? 11.852 2.447 -2.451 1.00 92.31 97 ASN A N 1
ATOM 770 C CA . ASN A 1 97 ? 11.605 3.499 -1.465 1.00 92.31 97 ASN A CA 1
ATOM 771 C C . ASN A 1 97 ? 10.961 4.716 -2.131 1.00 92.31 97 ASN A C 1
ATOM 773 O O . ASN A 1 97 ? 11.619 5.394 -2.920 1.00 92.31 97 ASN A O 1
ATOM 777 N N . VAL A 1 98 ? 9.706 5.024 -1.807 1.00 90.94 98 VAL A N 1
ATOM 778 C CA . VAL A 1 98 ? 8.931 6.079 -2.480 1.00 90.94 98 VAL A CA 1
ATOM 779 C C . VAL A 1 98 ? 8.245 7.017 -1.502 1.00 90.94 98 VAL A C 1
ATOM 781 O O . VAL A 1 98 ? 7.893 6.643 -0.384 1.00 90.94 98 VAL A O 1
ATOM 784 N N . LEU A 1 99 ? 8.023 8.249 -1.956 1.00 89.75 99 LEU A N 1
ATOM 785 C CA . LEU A 1 99 ? 7.058 9.142 -1.333 1.00 89.75 99 LEU A CA 1
ATOM 786 C C . LEU A 1 99 ? 5.665 8.635 -1.690 1.00 89.75 99 LEU A C 1
ATOM 788 O O . LEU A 1 99 ? 5.210 8.807 -2.819 1.00 89.75 99 LEU A O 1
ATOM 792 N N . LEU A 1 100 ? 5.033 7.935 -0.755 1.00 90.38 100 LEU A N 1
ATOM 793 C CA . LEU A 1 100 ? 3.797 7.225 -1.050 1.00 90.38 100 LEU A CA 1
ATOM 794 C C . LEU A 1 100 ? 2.590 8.151 -0.927 1.00 90.38 100 LEU A C 1
ATOM 796 O O . LEU A 1 100 ? 2.394 8.806 0.095 1.00 90.38 100 LEU A O 1
ATOM 800 N N . THR A 1 101 ? 1.751 8.146 -1.958 1.00 90.19 101 THR A N 1
ATOM 801 C CA . THR A 1 101 ? 0.407 8.731 -1.955 1.00 90.19 101 THR A CA 1
ATOM 802 C C . THR A 1 101 ? -0.617 7.645 -2.287 1.00 90.19 101 THR A C 1
ATOM 804 O O . THR A 1 101 ? -0.261 6.585 -2.811 1.00 90.19 101 THR A O 1
ATOM 807 N N . PHE A 1 102 ? -1.901 7.891 -2.002 1.00 90.62 102 PHE A N 1
ATOM 808 C CA . PHE A 1 102 ? -2.966 6.967 -2.415 1.00 90.62 102 PHE A CA 1
ATOM 809 C C . PHE A 1 102 ? -3.035 6.817 -3.934 1.00 90.62 102 PHE A C 1
ATOM 811 O O . PHE A 1 102 ? -3.282 5.716 -4.417 1.00 90.62 102 PHE A O 1
ATOM 818 N N . GLU A 1 103 ? -2.783 7.896 -4.676 1.00 91.56 103 GLU A N 1
ATOM 819 C CA . GLU A 1 103 ? -2.742 7.885 -6.139 1.00 91.56 103 GLU A CA 1
ATOM 820 C C . GLU A 1 103 ? -1.607 6.998 -6.660 1.00 91.56 103 GLU A C 1
ATOM 822 O O . GLU A 1 103 ? -1.854 6.107 -7.466 1.00 91.56 103 GLU A O 1
ATOM 827 N N . LEU A 1 104 ? -0.388 7.143 -6.128 1.00 93.06 104 LEU A N 1
ATOM 828 C CA . LEU A 1 104 ? 0.728 6.284 -6.525 1.00 93.06 104 LEU A CA 1
ATOM 829 C C . LEU A 1 104 ? 0.462 4.814 -6.173 1.00 93.06 104 LEU A C 1
ATOM 831 O O . LEU A 1 104 ? 0.751 3.917 -6.962 1.00 93.06 104 LEU A O 1
ATOM 835 N N . LEU A 1 105 ? -0.116 4.550 -5.000 1.00 94.50 105 LEU A N 1
ATOM 836 C CA . LEU A 1 105 ? -0.483 3.195 -4.596 1.00 94.50 105 LEU A CA 1
ATOM 837 C C . LEU A 1 105 ? -1.559 2.599 -5.523 1.00 94.50 105 LEU A C 1
ATOM 839 O O . LEU A 1 105 ? -1.485 1.417 -5.865 1.00 94.50 105 LEU A O 1
ATOM 843 N N . GLN A 1 106 ? -2.524 3.419 -5.959 1.00 95.00 106 GLN A N 1
ATOM 844 C CA . GLN A 1 106 ? -3.545 3.055 -6.942 1.00 95.00 106 GLN A CA 1
ATOM 845 C C . GLN A 1 106 ? -2.919 2.722 -8.300 1.00 95.00 106 GLN A C 1
ATOM 847 O O . GLN A 1 106 ? -3.255 1.699 -8.901 1.00 95.00 106 GLN A O 1
ATOM 852 N N . ASP A 1 107 ? -1.982 3.551 -8.752 1.00 95.31 107 ASP A N 1
ATOM 853 C CA . ASP A 1 107 ? -1.238 3.335 -9.985 1.00 95.31 107 ASP A CA 1
ATOM 854 C C . ASP A 1 107 ? -0.480 2.008 -9.929 1.00 95.31 107 ASP A C 1
ATOM 856 O O . ASP A 1 107 ? -0.642 1.171 -10.816 1.00 95.31 107 ASP A O 1
ATOM 860 N N . ILE A 1 108 ? 0.285 1.745 -8.867 1.00 95.56 108 ILE A N 1
ATOM 861 C CA . ILE A 1 108 ? 1.064 0.504 -8.752 1.00 95.56 108 ILE A CA 1
ATOM 862 C C . ILE A 1 108 ? 0.149 -0.730 -8.773 1.00 95.56 108 ILE A C 1
ATOM 864 O O . ILE A 1 108 ? 0.400 -1.645 -9.555 1.00 95.56 108 ILE A O 1
ATOM 868 N N . GLN A 1 109 ? -0.948 -0.761 -8.003 1.00 96.31 109 GLN A N 1
ATOM 869 C CA . GLN A 1 109 ? -1.853 -1.925 -8.017 1.00 96.31 109 GLN A CA 1
ATOM 870 C C . GLN A 1 109 ? -2.558 -2.138 -9.366 1.00 96.31 109 GLN A C 1
ATOM 872 O O . GLN A 1 109 ? -2.941 -3.266 -9.697 1.00 96.31 109 GLN A O 1
ATOM 877 N N . SER A 1 110 ? -2.746 -1.068 -10.145 1.00 95.69 110 SER A N 1
ATOM 878 C CA . SER A 1 110 ? -3.394 -1.141 -11.456 1.00 95.69 110 SER A CA 1
ATOM 879 C C . SER A 1 110 ? -2.528 -1.846 -12.501 1.00 95.69 110 SER A C 1
ATOM 881 O O . SER A 1 110 ? -3.059 -2.322 -13.506 1.00 95.69 110 SER A O 1
ATOM 883 N N . TYR A 1 111 ? -1.220 -1.988 -12.246 1.00 94.81 111 TYR A N 1
ATOM 884 C CA . TYR A 1 111 ? -0.326 -2.713 -13.136 1.00 94.81 111 TYR A CA 1
ATOM 885 C C . TYR A 1 111 ? -0.760 -4.191 -13.230 1.00 94.81 111 TYR A C 1
ATOM 887 O O . TYR A 1 111 ? -0.877 -4.865 -12.196 1.00 94.81 111 TYR A O 1
ATOM 895 N N . PRO A 1 112 ? -1.039 -4.723 -14.439 1.00 95.00 112 PRO A N 1
ATOM 896 C CA . PRO A 1 112 ? -1.586 -6.070 -14.599 1.00 95.00 112 PRO A CA 1
ATOM 897 C C . PRO A 1 112 ? -0.701 -7.177 -14.032 1.00 95.00 112 PRO A C 1
ATOM 899 O O . PRO A 1 112 ? -1.232 -8.190 -13.574 1.00 95.00 112 PRO A O 1
ATOM 902 N N . GLU A 1 113 ? 0.615 -6.970 -14.040 1.00 94.75 113 GLU A N 1
ATOM 903 C CA . GLU A 1 113 ? 1.594 -7.942 -13.553 1.00 94.75 113 GLU A CA 1
ATOM 904 C C . GLU A 1 113 ? 1.748 -7.932 -12.032 1.00 94.75 113 GLU A C 1
ATOM 906 O O . GLU A 1 113 ? 2.299 -8.873 -11.480 1.00 94.75 113 GLU A O 1
ATOM 911 N N . VAL A 1 114 ? 1.220 -6.922 -11.330 1.00 96.00 114 VAL A N 1
ATOM 912 C CA . VAL A 1 114 ? 1.238 -6.894 -9.861 1.00 96.00 114 VAL A CA 1
ATOM 913 C C . VAL A 1 114 ? 0.196 -7.846 -9.305 1.00 96.00 114 VAL A C 1
ATOM 915 O O . VAL A 1 114 ? -0.984 -7.776 -9.671 1.00 96.00 114 VAL A O 1
ATOM 918 N N . GLU A 1 115 ? 0.635 -8.680 -8.373 1.00 96.94 115 GLU A N 1
ATOM 919 C CA . GLU A 1 115 ? -0.189 -9.619 -7.624 1.00 96.94 115 GLU A CA 1
ATOM 920 C C . GLU A 1 115 ? -0.442 -9.123 -6.199 1.00 96.94 115 GLU A C 1
ATOM 922 O O . GLU A 1 115 ? -1.590 -9.105 -5.752 1.00 96.94 115 GLU A O 1
ATOM 927 N N . TYR A 1 116 ? 0.603 -8.650 -5.515 1.00 97.75 116 TYR A N 1
ATOM 928 C CA . TYR A 1 116 ? 0.503 -8.201 -4.130 1.00 97.75 116 TYR A CA 1
ATOM 929 C C . TYR A 1 116 ? 1.452 -7.044 -3.821 1.00 97.75 116 TYR A C 1
ATOM 931 O O . TYR A 1 116 ? 2.553 -6.968 -4.358 1.00 97.75 116 TYR A O 1
ATOM 939 N N . ILE A 1 117 ? 1.030 -6.141 -2.938 1.00 98.06 117 ILE A N 1
ATOM 940 C CA . ILE A 1 117 ? 1.814 -4.992 -2.484 1.00 98.06 117 ILE A CA 1
ATOM 941 C C . ILE A 1 117 ? 1.789 -4.959 -0.960 1.00 98.06 117 ILE A C 1
ATOM 943 O O . ILE A 1 117 ? 0.723 -4.940 -0.347 1.00 98.06 117 ILE A O 1
ATOM 947 N N . THR A 1 118 ? 2.959 -4.877 -0.345 1.00 97.56 118 THR A N 1
ATOM 948 C CA . THR A 1 118 ? 3.134 -4.613 1.084 1.00 97.56 118 THR A CA 1
ATOM 949 C C . THR A 1 118 ? 4.227 -3.570 1.275 1.00 97.56 118 THR A C 1
ATOM 951 O O . THR A 1 118 ? 4.810 -3.066 0.318 1.00 97.56 118 THR A O 1
ATOM 954 N N . GLY A 1 119 ? 4.468 -3.176 2.513 1.00 95.00 119 GLY A N 1
ATOM 955 C CA . GLY A 1 119 ? 5.506 -2.219 2.825 1.00 95.00 119 GLY A CA 1
ATOM 956 C C . GLY A 1 119 ? 5.392 -1.713 4.242 1.00 95.00 119 GLY A C 1
ATOM 957 O O . GLY A 1 119 ? 4.532 -2.153 5.009 1.00 95.00 119 GLY A O 1
ATOM 958 N N . SER A 1 120 ? 6.264 -0.772 4.563 1.00 92.75 120 SER A N 1
ATOM 959 C CA . SER A 1 120 ? 6.297 -0.128 5.866 1.00 92.75 120 SER A CA 1
ATOM 960 C C . SER A 1 120 ? 6.732 1.323 5.757 1.00 92.75 120 SER A C 1
ATOM 962 O O . SER A 1 120 ? 7.450 1.734 4.835 1.00 92.75 120 SER A O 1
ATOM 964 N N . TYR A 1 121 ? 6.272 2.117 6.717 1.00 90.56 121 TYR A N 1
ATOM 965 C CA . TYR A 1 121 ? 6.720 3.488 6.879 1.00 90.56 121 TYR A CA 1
ATOM 966 C C . TYR A 1 121 ? 8.197 3.542 7.298 1.00 90.56 121 TYR A C 1
ATOM 968 O O . TYR A 1 121 ? 8.601 2.929 8.285 1.00 90.56 121 TYR A O 1
ATOM 976 N N . VAL A 1 122 ? 9.001 4.305 6.554 1.00 88.62 122 VAL A N 1
ATOM 977 C CA . VAL A 1 122 ? 10.445 4.463 6.800 1.00 88.62 122 VAL A CA 1
ATOM 978 C C . VAL A 1 122 ? 10.735 5.748 7.571 1.00 88.62 122 VAL A C 1
ATOM 980 O O . VAL A 1 122 ? 11.639 5.782 8.403 1.00 88.62 122 VAL A O 1
ATOM 983 N N . GLY A 1 123 ? 9.982 6.820 7.315 1.00 81.69 123 GLY A N 1
ATOM 984 C CA . GLY A 1 123 ? 10.196 8.099 7.986 1.00 81.69 123 GLY A CA 1
ATOM 985 C C . GLY A 1 123 ? 9.752 9.312 7.178 1.00 81.69 123 GLY A C 1
ATOM 986 O O . GLY A 1 123 ? 9.147 9.208 6.109 1.00 81.69 123 GLY A O 1
ATOM 987 N N . VAL A 1 124 ? 10.080 10.494 7.699 1.00 72.12 124 VAL A N 1
ATOM 988 C CA . VAL A 1 124 ? 9.878 11.768 7.002 1.00 72.12 124 VAL A CA 1
ATOM 989 C C . VAL A 1 124 ? 11.174 12.144 6.302 1.00 72.12 124 VAL A C 1
ATOM 991 O O . VAL A 1 124 ? 12.231 12.158 6.929 1.00 72.12 124 VAL A O 1
ATOM 994 N N . THR A 1 125 ? 11.103 12.499 5.023 1.00 65.38 125 THR A N 1
ATOM 995 C CA . THR A 1 125 ? 12.242 13.096 4.316 1.00 65.38 125 THR A CA 1
ATOM 996 C C . THR A 1 125 ? 12.041 14.605 4.196 1.00 65.38 125 THR A C 1
ATOM 998 O O . THR A 1 125 ? 10.975 15.069 3.793 1.00 65.38 125 THR A O 1
ATOM 1001 N N . SER A 1 126 ? 13.064 15.393 4.537 1.00 59.88 126 SER A N 1
ATOM 1002 C CA . SER A 1 126 ? 13.080 16.833 4.254 1.00 59.88 126 SER A CA 1
ATOM 1003 C C . SER A 1 126 ? 13.371 17.080 2.771 1.00 59.88 126 SER A C 1
ATOM 1005 O O . SER A 1 126 ? 13.999 16.242 2.121 1.00 59.88 126 SER A O 1
ATOM 1007 N N . ALA A 1 127 ? 12.982 18.243 2.235 1.00 53.53 127 ALA A N 1
ATOM 1008 C CA . ALA A 1 127 ? 13.327 18.635 0.863 1.00 53.53 127 ALA A CA 1
ATOM 1009 C C . ALA A 1 127 ? 14.845 18.546 0.597 1.00 53.53 127 ALA A C 1
ATOM 1011 O O . ALA A 1 127 ? 15.252 18.102 -0.465 1.00 53.53 127 ALA A O 1
ATOM 1012 N N . VAL A 1 128 ? 15.688 18.857 1.592 1.00 48.53 128 VAL A N 1
ATOM 1013 C CA . VAL A 1 128 ? 17.158 18.722 1.516 1.00 48.53 128 VAL A CA 1
ATOM 1014 C C . VAL A 1 128 ? 17.600 17.258 1.405 1.00 48.53 128 VAL A C 1
ATOM 1016 O O . VAL A 1 128 ? 18.497 16.935 0.628 1.00 48.53 128 VAL A O 1
ATOM 1019 N N . SER A 1 129 ? 16.940 16.350 2.126 1.00 49.47 129 SER A N 1
ATOM 1020 C CA . SER A 1 129 ? 17.218 14.911 2.030 1.00 49.47 129 SER A CA 1
ATOM 1021 C C . SER A 1 129 ? 16.819 14.346 0.659 1.00 49.47 129 SER A C 1
ATOM 1023 O O . SER A 1 129 ? 17.502 13.464 0.149 1.00 49.47 129 SER A O 1
ATOM 1025 N N . GLN A 1 130 ? 15.789 14.900 0.005 1.00 48.97 130 GLN A N 1
ATOM 1026 C CA . GLN A 1 130 ? 15.393 14.510 -1.359 1.00 48.97 130 GLN A CA 1
ATOM 1027 C C . GLN A 1 130 ? 16.493 14.811 -2.397 1.00 48.97 130 GLN A C 1
ATOM 1029 O O . GLN A 1 130 ? 16.719 13.999 -3.292 1.00 48.97 130 GLN A O 1
ATOM 1034 N N . ILE A 1 131 ? 17.239 15.916 -2.239 1.00 50.25 131 ILE A N 1
ATOM 1035 C CA . ILE A 1 131 ? 18.386 16.265 -3.103 1.00 50.25 131 ILE A CA 1
ATOM 1036 C C . ILE A 1 131 ? 19.520 15.243 -2.936 1.00 50.25 131 ILE A C 1
ATOM 1038 O O . ILE A 1 131 ? 20.118 14.808 -3.918 1.00 50.25 131 ILE A O 1
ATOM 1042 N N . HIS A 1 132 ? 19.792 14.816 -1.698 1.00 45.31 132 HIS A N 1
ATOM 1043 C CA . HIS A 1 132 ? 20.799 13.789 -1.420 1.00 45.31 132 HIS A CA 1
ATOM 1044 C C . HIS A 1 132 ? 20.390 12.403 -1.939 1.00 45.31 132 HIS A C 1
ATOM 1046 O O . HIS A 1 132 ? 21.241 11.695 -2.468 1.00 45.31 132 HIS A O 1
ATOM 1052 N N . TYR A 1 133 ? 19.106 12.031 -1.865 1.00 47.91 133 TYR A N 1
ATOM 1053 C CA . TYR A 1 133 ? 18.612 10.781 -2.456 1.00 47.91 133 TYR A CA 1
ATOM 1054 C C . TYR A 1 133 ? 18.704 10.766 -3.986 1.00 47.91 133 TYR A C 1
ATOM 1056 O O . TYR A 1 133 ? 19.020 9.723 -4.553 1.00 47.91 133 TYR A O 1
ATOM 1064 N N . HIS A 1 134 ? 18.442 11.893 -4.657 1.00 49.28 134 HIS A N 1
ATOM 1065 C CA . HIS A 1 134 ? 18.649 11.996 -6.105 1.00 49.28 134 HIS A CA 1
ATOM 1066 C C . HIS A 1 134 ? 20.134 11.897 -6.464 1.00 49.28 134 HIS A C 1
ATOM 1068 O O . HIS A 1 134 ? 20.515 11.089 -7.303 1.00 49.28 134 HIS A O 1
ATOM 1074 N N . ARG A 1 135 ? 20.990 12.629 -5.747 1.00 42.75 135 ARG A N 1
ATOM 1075 C CA . ARG A 1 135 ? 22.428 12.651 -6.015 1.00 42.75 135 ARG A CA 1
ATOM 1076 C C . ARG A 1 135 ? 23.137 11.322 -5.705 1.00 42.75 135 ARG A C 1
ATOM 1078 O O . ARG A 1 135 ? 24.062 10.954 -6.419 1.00 42.75 135 ARG A O 1
ATOM 1085 N N . GLY A 1 136 ? 22.707 10.590 -4.675 1.00 46.94 136 GLY A N 1
ATOM 1086 C CA . GLY A 1 136 ? 23.264 9.272 -4.343 1.00 46.94 136 GLY A CA 1
ATOM 1087 C C . GLY A 1 136 ? 22.914 8.182 -5.365 1.00 46.94 136 GLY A C 1
ATOM 1088 O O . GLY A 1 136 ? 23.721 7.286 -5.592 1.00 46.94 136 GLY A O 1
ATOM 1089 N N . ALA A 1 137 ? 21.748 8.275 -6.016 1.00 48.50 137 ALA A N 1
ATOM 1090 C CA . ALA A 1 137 ? 21.378 7.378 -7.113 1.00 48.50 137 ALA A CA 1
ATOM 1091 C C . ALA A 1 137 ? 22.214 7.653 -8.381 1.00 48.50 137 ALA A C 1
ATOM 1093 O O . ALA A 1 137 ? 22.682 6.708 -9.013 1.00 48.50 137 ALA A O 1
ATOM 1094 N N . ASP A 1 138 ? 22.480 8.928 -8.690 1.00 46.22 138 ASP A N 1
ATOM 1095 C CA . ASP A 1 138 ? 23.324 9.336 -9.826 1.00 46.22 138 ASP A CA 1
ATOM 1096 C C . ASP A 1 138 ? 24.813 8.971 -9.632 1.00 46.22 138 ASP A C 1
ATOM 1098 O O . ASP A 1 138 ? 25.540 8.705 -10.593 1.00 46.22 138 ASP A O 1
ATOM 1102 N N . GLU A 1 139 ? 25.300 8.957 -8.385 1.00 42.09 139 GLU A N 1
ATOM 1103 C CA . GLU A 1 139 ? 26.667 8.527 -8.061 1.00 42.09 139 GLU A CA 1
ATOM 1104 C C . GLU A 1 139 ? 26.823 6.997 -8.162 1.00 42.09 139 GLU A C 1
ATOM 1106 O O . GLU A 1 139 ? 27.861 6.535 -8.631 1.00 42.09 139 GLU A O 1
ATOM 1111 N N . GLN A 1 140 ? 25.797 6.203 -7.827 1.00 42.78 140 GLN A N 1
ATOM 1112 C CA . GLN A 1 140 ? 25.841 4.742 -7.993 1.00 42.78 140 GLN A CA 1
ATOM 1113 C C . GLN A 1 140 ? 25.809 4.299 -9.462 1.00 42.78 140 GLN A C 1
ATOM 1115 O O . GLN A 1 140 ? 26.498 3.342 -9.809 1.00 42.78 140 GLN A O 1
ATOM 1120 N N . SER A 1 141 ? 25.099 5.013 -10.346 1.00 47.28 141 SER A N 1
ATOM 1121 C CA . SER A 1 141 ? 25.122 4.712 -11.787 1.00 47.28 141 SER A CA 1
ATOM 1122 C C . SER A 1 141 ? 26.477 4.987 -12.444 1.00 47.28 141 SER A C 1
ATOM 1124 O O . SER A 1 141 ? 26.798 4.357 -13.439 1.00 47.28 141 SER A O 1
ATOM 1126 N N . ARG A 1 142 ? 27.301 5.885 -11.883 1.00 45.78 142 ARG A N 1
ATOM 1127 C CA . ARG A 1 142 ? 28.652 6.169 -12.405 1.00 45.78 142 ARG A CA 1
ATOM 1128 C C . ARG A 1 142 ? 29.703 5.128 -12.028 1.00 45.78 142 ARG A C 1
ATOM 1130 O O . ARG A 1 142 ? 30.739 5.084 -12.671 1.00 45.78 142 ARG A O 1
ATOM 1137 N N . ILE A 1 143 ? 29.465 4.333 -10.986 1.00 49.72 143 ILE A N 1
ATOM 1138 C CA . ILE A 1 143 ? 30.424 3.326 -10.499 1.00 49.72 143 ILE A CA 1
ATOM 1139 C C . ILE A 1 143 ? 30.240 1.982 -11.234 1.00 49.72 143 ILE A C 1
ATOM 1141 O O . ILE A 1 143 ? 31.106 1.120 -11.156 1.00 49.72 143 ILE A O 1
ATOM 1145 N N . MET A 1 144 ? 29.133 1.793 -11.964 1.00 45.12 144 MET A N 1
ATOM 1146 C CA . MET A 1 144 ? 28.855 0.571 -12.737 1.00 45.12 144 MET A CA 1
ATOM 1147 C C . MET A 1 144 ? 29.327 0.618 -14.202 1.00 45.12 144 MET A C 1
ATOM 1149 O O . MET A 1 144 ? 29.231 -0.402 -14.879 1.00 45.12 144 MET A O 1
ATOM 1153 N N . ASP A 1 145 ? 29.835 1.761 -14.673 1.00 46.38 145 ASP A N 1
ATOM 1154 C CA . ASP A 1 145 ? 30.292 1.969 -16.058 1.00 46.38 145 ASP A CA 1
ATOM 1155 C C . ASP A 1 145 ? 31.831 1.862 -16.235 1.00 46.38 145 ASP A C 1
ATOM 1157 O O . ASP A 1 145 ? 32.331 2.182 -17.314 1.00 46.38 145 ASP A O 1
ATOM 1161 N N . ASP A 1 146 ? 32.574 1.405 -15.214 1.00 41.12 146 ASP A N 1
ATOM 1162 C CA . ASP A 1 146 ? 34.041 1.185 -15.236 1.00 41.12 146 ASP A CA 1
ATOM 1163 C C . ASP A 1 146 ? 34.421 -0.308 -15.127 1.00 41.12 146 ASP A C 1
ATOM 1165 O O . ASP A 1 146 ? 33.858 -1.014 -14.253 1.00 41.12 146 ASP A O 1
#

Secondary structure (DSSP, 8-state):
-HHHHHHHHHHHHHHHHHHHHHHHHHHHHHHH-TTB-HHHHHHHHHHHTTS-TT-EEEEEEEEE-TT--HHHHHHHHHHHHSSPPEEETTTTEEEEEEE--HHHHHHHHHSTTEEEEEEEEEEEPPHHHHHHHHHHHHHHHHHS--

pLDDT: mean 82.91, std 17.7, range [41.12, 98.25]